Protein AF-A0A0U5IBE7-F1 (afdb_monomer)

Structure (mmCIF, N/CA/C/O backbone):
data_AF-A0A0U5IBE7-F1
#
_entry.id   AF-A0A0U5IBE7-F1
#
loop_
_atom_site.group_PDB
_atom_site.id
_atom_site.type_symbol
_atom_site.label_atom_id
_atom_site.label_alt_id
_atom_site.label_comp_id
_atom_site.label_asym_id
_atom_site.label_entity_id
_atom_site.label_seq_id
_atom_site.pdbx_PDB_ins_code
_atom_site.Cartn_x
_atom_site.Cartn_y
_atom_site.Cartn_z
_atom_site.occupancy
_atom_site.B_iso_or_equiv
_atom_site.auth_seq_id
_atom_site.auth_comp_id
_atom_site.auth_asym_id
_atom_site.auth_atom_id
_atom_site.pdbx_PDB_model_num
ATOM 1 N N . MET A 1 1 ? 14.774 -11.895 12.619 1.00 39.81 1 MET A N 1
ATOM 2 C CA . MET A 1 1 ? 13.983 -12.632 11.610 1.00 39.81 1 MET A CA 1
ATOM 3 C C . MET A 1 1 ? 12.995 -11.658 10.997 1.00 39.81 1 MET A C 1
ATOM 5 O O . MET A 1 1 ? 12.031 -11.297 11.656 1.00 39.81 1 MET A O 1
ATOM 9 N N . THR A 1 2 ? 13.267 -11.154 9.797 1.00 47.16 2 THR A N 1
ATOM 10 C CA . THR A 1 2 ? 12.379 -10.197 9.125 1.00 47.16 2 THR A CA 1
ATOM 11 C C . THR A 1 2 ? 11.221 -10.983 8.519 1.00 47.16 2 THR A C 1
ATOM 13 O O . THR A 1 2 ? 11.410 -11.716 7.550 1.00 47.16 2 THR A O 1
ATOM 16 N N . ARG A 1 3 ? 10.041 -10.924 9.143 1.00 58.97 3 ARG A N 1
ATOM 17 C CA . ARG A 1 3 ? 8.824 -11.550 8.608 1.00 58.97 3 ARG A CA 1
ATOM 18 C C . ARG A 1 3 ? 8.490 -10.832 7.294 1.00 58.97 3 ARG A C 1
ATOM 20 O O . ARG A 1 3 ? 8.341 -9.617 7.311 1.00 58.97 3 ARG A O 1
ATOM 27 N N . GLY A 1 4 ? 8.480 -11.551 6.172 1.00 70.94 4 GLY A N 1
ATOM 28 C CA . GLY A 1 4 ? 8.107 -10.993 4.866 1.00 70.94 4 GLY A CA 1
ATOM 29 C C . GLY A 1 4 ? 6.595 -10.786 4.747 1.00 70.94 4 GLY A C 1
ATOM 30 O O . GLY A 1 4 ? 5.835 -11.338 5.542 1.00 70.94 4 GLY A O 1
ATOM 31 N N . ILE A 1 5 ? 6.166 -10.011 3.749 1.00 82.31 5 ILE A N 1
ATOM 32 C CA . ILE A 1 5 ? 4.749 -9.666 3.542 1.00 82.31 5 ILE A C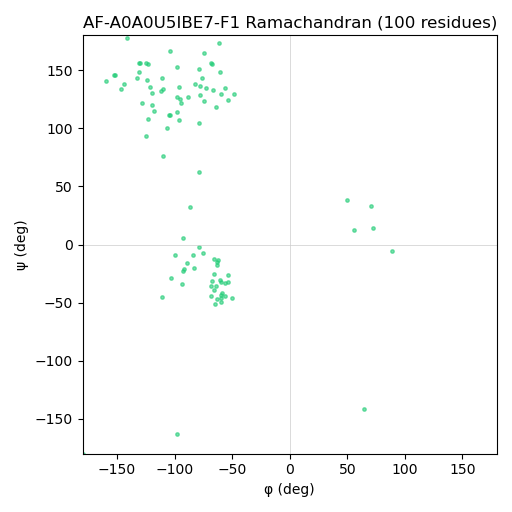A 1
ATOM 33 C C . ILE A 1 5 ? 3.944 -10.732 2.787 1.00 82.31 5 ILE A C 1
ATOM 35 O O . ILE A 1 5 ? 2.730 -10.763 2.929 1.00 82.31 5 ILE A O 1
ATOM 39 N N . ASP A 1 6 ? 4.585 -11.635 2.034 1.00 81.81 6 ASP A N 1
ATOM 40 C CA . ASP A 1 6 ? 3.892 -12.668 1.240 1.00 81.81 6 ASP A CA 1
ATOM 41 C C . ASP A 1 6 ? 2.835 -13.480 2.018 1.00 81.81 6 ASP A C 1
ATOM 43 O O . ASP A 1 6 ? 1.722 -13.618 1.514 1.00 81.81 6 ASP A O 1
ATOM 47 N N . PRO A 1 7 ? 3.093 -13.981 3.249 1.00 82.88 7 PRO A N 1
ATOM 48 C CA . PRO A 1 7 ? 2.079 -14.730 3.995 1.00 82.88 7 PRO A CA 1
ATOM 49 C C . PRO A 1 7 ? 0.857 -13.889 4.403 1.00 82.88 7 PRO A C 1
ATOM 51 O O . PRO A 1 7 ? -0.137 -14.459 4.844 1.00 82.88 7 PRO A O 1
ATOM 54 N N . LEU A 1 8 ? 0.922 -12.558 4.286 1.00 88.38 8 LEU A N 1
ATOM 55 C CA . LEU A 1 8 ? -0.159 -11.634 4.645 1.00 88.38 8 LEU A CA 1
ATOM 56 C C . LEU A 1 8 ? -1.077 -11.305 3.460 1.00 88.38 8 LEU A C 1
ATOM 58 O O . LEU A 1 8 ? -2.224 -10.928 3.675 1.00 88.38 8 LEU A O 1
ATOM 62 N N . LEU A 1 9 ? -0.594 -11.453 2.222 1.00 84.88 9 LEU A N 1
ATOM 63 C CA . LEU A 1 9 ? -1.293 -11.016 1.004 1.00 84.88 9 LEU A CA 1
ATOM 64 C C . LEU A 1 9 ? -2.404 -11.975 0.544 1.00 84.88 9 LEU A C 1
ATOM 66 O O . LEU A 1 9 ? -3.107 -11.697 -0.425 1.00 84.88 9 LEU A O 1
ATOM 70 N N . GLY A 1 10 ? -2.597 -13.097 1.239 1.00 84.31 10 GLY A N 1
ATOM 71 C CA . GLY A 1 10 ? -3.629 -14.072 0.901 1.00 84.31 10 GLY A CA 1
ATOM 72 C C . GLY A 1 10 ? -3.392 -14.728 -0.471 1.00 84.31 10 GLY A C 1
ATOM 73 O O . GLY A 1 10 ? -2.251 -15.062 -0.800 1.00 84.31 10 GLY A O 1
ATOM 74 N N . PRO A 1 11 ? -4.449 -14.991 -1.264 1.00 85.94 11 PRO A N 1
ATOM 75 C CA . PRO A 1 11 ? -4.315 -15.699 -2.533 1.00 85.94 11 PRO A CA 1
ATOM 76 C C . PRO A 1 11 ? -3.556 -14.872 -3.594 1.00 85.94 11 PRO A C 1
ATOM 78 O O . PRO A 1 11 ? -3.600 -13.642 -3.573 1.00 85.94 11 PRO A O 1
ATOM 81 N N . PRO A 1 12 ? -2.940 -15.520 -4.602 1.00 83.62 12 PRO A N 1
ATOM 82 C CA . PRO A 1 12 ? -2.274 -14.849 -5.728 1.00 83.62 12 PRO A CA 1
ATOM 83 C C . PRO A 1 12 ? -3.138 -13.824 -6.486 1.00 83.62 12 PRO A C 1
ATOM 85 O O . PRO A 1 12 ? -2.631 -12.878 -7.071 1.00 83.62 12 PRO A O 1
ATOM 88 N N . SER A 1 13 ? -4.465 -13.962 -6.472 1.00 85.75 13 SER A N 1
ATOM 89 C CA . SER A 1 13 ? -5.368 -13.007 -7.126 1.00 85.75 13 SER A CA 1
ATOM 90 C C . SER A 1 13 ? -5.532 -11.680 -6.374 1.00 85.75 13 SER A C 1
ATOM 92 O O . SER A 1 13 ? -6.193 -10.777 -6.890 1.00 85.75 13 SER A O 1
ATOM 94 N N . ALA A 1 14 ? -4.995 -11.560 -5.156 1.00 90.50 14 ALA A N 1
ATOM 95 C CA . ALA A 1 14 ? -5.093 -10.347 -4.3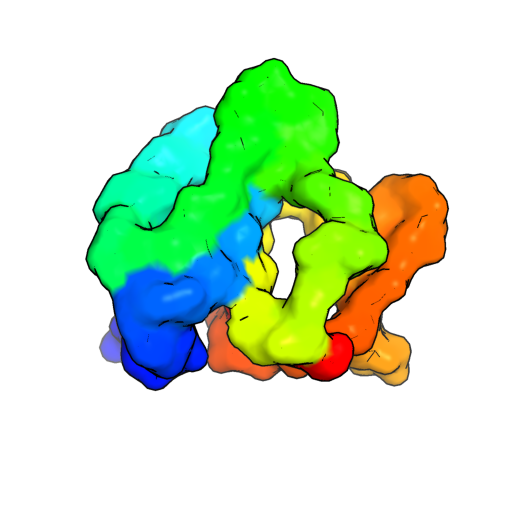58 1.00 90.50 14 ALA A CA 1
ATOM 96 C C . ALA A 1 14 ? -4.461 -9.154 -5.086 1.00 90.50 14 ALA A C 1
ATOM 98 O O . ALA A 1 14 ? -3.322 -9.221 -5.562 1.00 90.50 14 ALA A O 1
ATOM 99 N N . ARG A 1 15 ? -5.216 -8.053 -5.168 1.00 94.94 15 ARG A N 1
ATOM 100 C CA . ARG A 1 15 ? -4.733 -6.794 -5.738 1.00 94.94 15 ARG A CA 1
ATOM 101 C C . ARG A 1 15 ? -3.865 -6.092 -4.709 1.00 94.94 15 ARG A C 1
ATOM 103 O O . ARG A 1 15 ? -4.300 -5.893 -3.576 1.00 94.94 15 ARG A O 1
ATOM 110 N N . VAL A 1 16 ? -2.662 -5.704 -5.112 1.00 95.88 16 VAL A N 1
ATOM 111 C CA . VAL A 1 16 ? -1.725 -4.988 -4.243 1.00 95.88 16 VAL A CA 1
ATOM 112 C C . VAL A 1 16 ? -1.351 -3.672 -4.901 1.00 95.88 16 VAL A C 1
ATOM 114 O O . VAL A 1 16 ? -0.630 -3.652 -5.892 1.00 95.88 16 VAL A O 1
ATOM 117 N N . PHE A 1 17 ? -1.839 -2.563 -4.367 1.00 95.69 17 PHE A N 1
ATOM 118 C CA . PHE A 1 17 ? -1.525 -1.234 -4.868 1.00 95.69 17 PHE A CA 1
ATOM 119 C C . PHE A 1 17 ? -0.267 -0.699 -4.189 1.00 95.69 17 PHE A C 1
ATOM 121 O O . PHE A 1 17 ? -0.176 -0.683 -2.965 1.00 95.69 17 PHE A O 1
ATOM 128 N N . ILE A 1 18 ? 0.713 -0.269 -4.977 1.00 95.38 18 ILE A N 1
ATOM 129 C CA . ILE A 1 18 ? 2.021 0.169 -4.491 1.00 95.38 18 ILE A CA 1
ATOM 130 C C . ILE A 1 18 ? 2.085 1.695 -4.564 1.00 95.38 18 ILE A C 1
ATOM 132 O O . ILE A 1 18 ? 2.149 2.256 -5.657 1.00 95.38 18 ILE A O 1
ATOM 136 N N . ALA A 1 19 ? 2.113 2.345 -3.401 1.00 94.38 19 ALA A N 1
ATOM 137 C CA . ALA A 1 19 ? 2.280 3.786 -3.264 1.00 94.38 19 ALA A CA 1
ATOM 138 C C . ALA A 1 19 ? 3.751 4.129 -2.994 1.00 94.38 19 ALA A C 1
ATOM 140 O O . ALA A 1 19 ? 4.284 3.835 -1.916 1.00 94.38 19 ALA A O 1
ATOM 141 N N . THR A 1 20 ? 4.429 4.696 -3.991 1.00 92.62 20 THR A N 1
ATOM 142 C CA . THR A 1 20 ? 5.791 5.211 -3.835 1.00 92.62 20 THR A CA 1
ATOM 143 C C . THR A 1 20 ? 6.149 6.224 -4.913 1.00 92.62 20 THR A C 1
ATOM 145 O O . THR A 1 20 ? 5.858 6.016 -6.093 1.00 92.62 20 THR A O 1
ATOM 148 N N . SER A 1 21 ? 6.865 7.272 -4.513 1.00 88.50 21 SER A N 1
ATOM 149 C CA . SER A 1 21 ? 7.493 8.248 -5.409 1.00 88.50 21 SER A CA 1
ATOM 150 C C . SER A 1 21 ? 8.858 7.785 -5.932 1.00 88.50 21 SER A C 1
ATOM 152 O O . SER A 1 21 ? 9.423 8.409 -6.828 1.00 88.50 21 SER A O 1
ATOM 154 N N . GLN A 1 22 ? 9.414 6.689 -5.402 1.00 90.44 22 GLN A N 1
ATOM 155 C CA . GLN A 1 22 ? 10.750 6.217 -5.766 1.00 90.44 22 GLN A CA 1
ATOM 156 C C . GLN A 1 22 ? 10.690 5.100 -6.804 1.00 90.44 22 GLN A C 1
ATOM 158 O O . GLN A 1 22 ? 10.280 3.976 -6.508 1.00 90.44 22 GLN A O 1
ATOM 163 N N . GLU A 1 23 ? 11.198 5.377 -8.006 1.00 91.00 23 GLU A N 1
ATOM 164 C CA . GLU A 1 23 ? 11.177 4.426 -9.123 1.00 91.00 23 GLU A CA 1
ATOM 165 C C . GLU A 1 23 ? 11.842 3.085 -8.778 1.00 91.00 23 GLU A C 1
ATOM 167 O O . GLU A 1 23 ? 11.287 2.021 -9.053 1.00 91.00 23 GLU A O 1
ATOM 172 N N . TYR A 1 24 ? 13.001 3.126 -8.115 1.00 92.00 24 TYR A N 1
ATOM 173 C CA . TYR A 1 24 ? 13.718 1.921 -7.702 1.00 92.00 24 TYR A CA 1
ATOM 174 C C . TYR A 1 24 ? 12.888 1.036 -6.755 1.00 92.00 24 TYR A C 1
ATOM 176 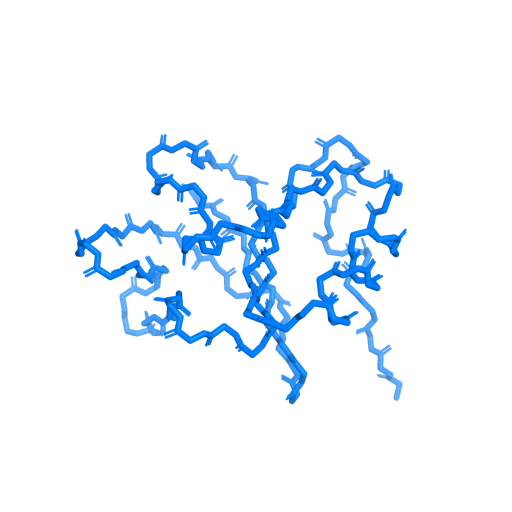O O . TYR A 1 24 ? 12.841 -0.184 -6.931 1.00 92.00 24 TYR A O 1
ATOM 184 N N . LEU A 1 25 ? 12.209 1.636 -5.771 1.00 92.56 25 LEU A N 1
ATOM 185 C CA . LEU A 1 25 ? 11.373 0.897 -4.820 1.00 92.56 25 LEU A CA 1
ATOM 186 C C . LEU A 1 25 ? 10.142 0.310 -5.510 1.00 92.56 25 LEU A C 1
ATOM 188 O O . LEU A 1 25 ? 9.852 -0.871 -5.319 1.00 92.56 25 LEU A O 1
ATOM 192 N N . GLY A 1 26 ? 9.475 1.099 -6.355 1.00 93.19 26 GLY A N 1
ATOM 193 C CA . GLY A 1 26 ? 8.313 0.656 -7.121 1.00 93.19 26 GLY A CA 1
ATOM 194 C C . GLY A 1 26 ? 8.632 -0.520 -8.042 1.00 93.19 26 GLY A C 1
ATOM 195 O O . GLY A 1 26 ? 7.933 -1.532 -8.004 1.00 93.19 26 GLY A O 1
ATOM 196 N N . LEU A 1 27 ? 9.745 -0.451 -8.786 1.00 93.62 27 LEU A N 1
ATOM 197 C CA . LEU A 1 27 ? 10.206 -1.544 -9.650 1.00 93.62 27 LEU A CA 1
ATOM 198 C C . LEU A 1 27 ? 10.473 -2.828 -8.861 1.00 93.62 27 LEU A C 1
ATOM 200 O O . LEU A 1 27 ? 9.992 -3.897 -9.241 1.00 93.62 27 LEU A O 1
ATOM 204 N N . ARG A 1 28 ? 11.230 -2.748 -7.758 1.00 94.06 28 ARG A N 1
ATOM 205 C CA . ARG A 1 28 ? 11.551 -3.942 -6.960 1.00 94.06 28 ARG A CA 1
ATOM 206 C C . ARG A 1 28 ? 10.318 -4.541 -6.299 1.00 94.06 28 ARG A C 1
ATOM 208 O O . ARG A 1 28 ? 10.204 -5.765 -6.261 1.00 94.06 28 ARG A O 1
ATOM 215 N N . ALA A 1 29 ? 9.411 -3.704 -5.802 1.00 93.44 29 ALA A N 1
ATOM 216 C CA . ALA A 1 29 ? 8.163 -4.151 -5.201 1.00 93.44 29 ALA A CA 1
ATOM 217 C C . ALA A 1 29 ? 7.269 -4.842 -6.233 1.00 93.44 29 ALA A C 1
ATOM 219 O O . ALA A 1 29 ? 6.880 -5.986 -6.017 1.00 93.44 29 ALA A O 1
ATOM 220 N N . ALA A 1 30 ? 7.023 -4.207 -7.383 1.00 93.44 30 ALA A N 1
ATOM 221 C CA . ALA A 1 30 ? 6.214 -4.781 -8.455 1.00 93.44 30 ALA A CA 1
ATOM 222 C C . ALA A 1 30 ? 6.795 -6.110 -8.961 1.00 93.44 30 ALA A C 1
ATOM 224 O O . ALA A 1 30 ? 6.059 -7.078 -9.127 1.00 93.44 30 ALA A O 1
ATOM 225 N N . TYR A 1 31 ? 8.121 -6.195 -9.127 1.00 92.62 31 TYR A N 1
ATOM 226 C CA . TYR A 1 31 ? 8.791 -7.441 -9.501 1.00 92.62 31 TYR A CA 1
ATOM 227 C C . TYR A 1 31 ? 8.618 -8.535 -8.438 1.00 92.62 31 TYR A C 1
ATOM 229 O O . TYR A 1 31 ? 8.273 -9.671 -8.753 1.00 92.62 31 TYR A O 1
ATOM 237 N N . ARG A 1 32 ? 8.838 -8.206 -7.160 1.00 90.31 32 ARG A N 1
ATOM 238 C CA . ARG A 1 32 ? 8.748 -9.176 -6.060 1.00 90.31 32 ARG A CA 1
ATOM 239 C C . ARG A 1 32 ? 7.323 -9.677 -5.831 1.00 90.31 32 ARG A C 1
ATOM 241 O O . ARG A 1 32 ? 7.152 -10.818 -5.401 1.00 90.31 32 ARG A O 1
ATOM 248 N N . LEU A 1 33 ? 6.345 -8.820 -6.106 1.00 91.38 33 LEU A N 1
ATOM 249 C CA . LEU A 1 33 ? 4.916 -9.073 -5.969 1.00 91.38 33 LEU A CA 1
ATOM 250 C C . LEU A 1 33 ? 4.273 -9.584 -7.257 1.00 91.38 33 LEU A C 1
ATOM 252 O O . LEU A 1 33 ? 3.066 -9.768 -7.274 1.00 91.38 33 LEU A O 1
ATOM 256 N N . TYR A 1 34 ? 5.047 -9.856 -8.310 1.00 88.00 34 TYR A N 1
ATOM 257 C CA . TYR A 1 34 ? 4.538 -10.415 -9.564 1.00 88.00 34 TYR A CA 1
ATOM 258 C C . TYR A 1 34 ? 3.715 -11.711 -9.410 1.00 88.00 34 TYR A C 1
ATOM 260 O O . TYR A 1 34 ? 2.790 -11.901 -10.193 1.00 88.00 34 TYR A O 1
ATOM 268 N N . PRO A 1 35 ? 3.980 -12.603 -8.428 1.00 88.44 35 PRO A N 1
ATOM 269 C CA . PRO A 1 35 ? 3.083 -13.731 -8.167 1.00 88.44 35 PRO A CA 1
ATOM 270 C C . PRO A 1 35 ? 1.676 -13.320 -7.707 1.00 88.44 35 PRO A C 1
ATOM 272 O O . PRO A 1 35 ? 0.769 -14.145 -7.749 1.00 88.44 35 PRO A O 1
ATOM 275 N N . HIS A 1 36 ? 1.507 -12.080 -7.246 1.00 88.88 36 HIS A N 1
ATOM 276 C CA . HIS A 1 36 ? 0.223 -11.468 -6.921 1.00 88.88 36 HIS A CA 1
ATOM 277 C C . HIS A 1 36 ? -0.269 -10.585 -8.084 1.00 88.88 36 HIS A C 1
ATOM 279 O O . HIS A 1 36 ? 0.230 -10.679 -9.203 1.00 88.88 36 HIS A O 1
ATOM 285 N N . ASN A 1 37 ? -1.229 -9.689 -7.841 1.00 92.31 37 ASN A N 1
ATOM 286 C CA . ASN A 1 37 ? -1.695 -8.723 -8.835 1.00 92.31 37 ASN A CA 1
ATOM 287 C C . ASN A 1 37 ? -1.268 -7.287 -8.452 1.00 92.31 37 ASN A C 1
ATOM 289 O O . ASN A 1 37 ? -2.081 -6.533 -7.901 1.00 92.31 37 ASN A O 1
ATOM 293 N N . PRO A 1 38 ? 0.018 -6.916 -8.646 1.00 94.50 38 PRO A N 1
ATOM 294 C CA . PRO A 1 38 ? 0.531 -5.622 -8.227 1.00 94.50 38 PRO A CA 1
ATOM 295 C C . PRO A 1 38 ? 0.128 -4.505 -9.196 1.00 94.50 38 PRO A C 1
ATOM 297 O O . PRO A 1 38 ? 0.272 -4.623 -10.412 1.00 94.50 38 PRO A O 1
ATOM 300 N N . TYR A 1 39 ? -0.287 -3.370 -8.642 1.00 93.88 39 TYR A N 1
ATOM 301 C CA . TYR A 1 39 ? -0.586 -2.143 -9.369 1.00 93.88 39 TYR A CA 1
ATOM 302 C C . TYR A 1 39 ? 0.352 -1.042 -8.899 1.00 93.88 39 TYR A C 1
ATOM 304 O O . TYR A 1 39 ? 0.287 -0.603 -7.754 1.00 93.88 39 TYR A O 1
ATOM 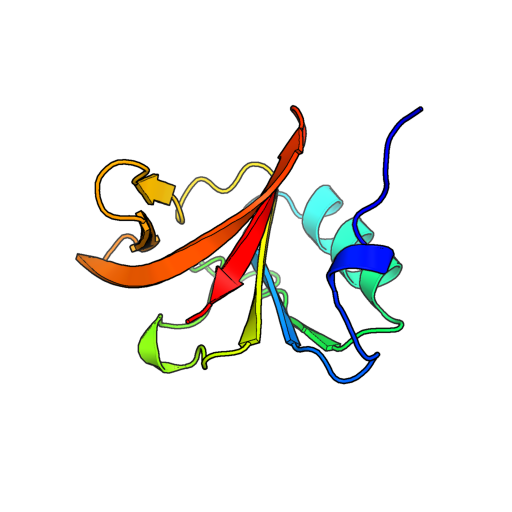312 N N . TRP A 1 40 ? 1.206 -0.571 -9.799 1.00 92.62 40 TRP A N 1
ATOM 313 C CA . TRP A 1 40 ? 2.082 0.565 -9.547 1.00 92.62 40 TRP A CA 1
ATOM 314 C C . TRP A 1 40 ? 1.936 1.582 -10.676 1.00 92.62 40 TRP A C 1
ATOM 316 O O . TRP A 1 40 ? 2.151 1.266 -11.848 1.00 92.62 40 TRP A O 1
ATOM 326 N N . ALA A 1 41 ? 1.552 2.808 -10.322 1.00 85.38 41 ALA A N 1
ATOM 327 C CA . ALA A 1 41 ? 1.317 3.902 -11.257 1.00 85.38 41 ALA A CA 1
ATOM 328 C C . ALA A 1 41 ? 2.639 4.550 -11.715 1.00 85.38 41 ALA A C 1
ATOM 330 O O . ALA A 1 41 ? 2.905 5.723 -11.461 1.00 85.38 41 ALA A O 1
ATOM 331 N N . ARG A 1 42 ? 3.492 3.772 -12.395 1.00 83.00 42 ARG A N 1
ATOM 332 C CA . ARG A 1 42 ? 4.805 4.229 -12.874 1.00 83.00 42 ARG A CA 1
ATOM 333 C C . ARG A 1 42 ? 4.672 5.502 -13.720 1.00 83.00 42 ARG A C 1
ATOM 335 O O . ARG A 1 42 ? 3.962 5.508 -14.723 1.00 83.00 42 ARG A O 1
ATOM 342 N N . GLY A 1 43 ? 5.394 6.554 -13.331 1.00 70.50 43 GLY A N 1
ATOM 343 C CA . GLY A 1 43 ? 5.461 7.816 -14.076 1.00 70.50 43 GLY A CA 1
ATOM 344 C C . GLY A 1 43 ? 4.190 8.670 -14.020 1.00 70.50 43 GLY A C 1
ATOM 345 O O . GLY A 1 43 ? 4.052 9.575 -14.837 1.00 70.50 43 GLY A O 1
ATOM 346 N N . ARG A 1 44 ? 3.257 8.387 -13.100 1.00 73.56 44 ARG A N 1
ATOM 347 C CA . ARG A 1 44 ? 2.097 9.252 -12.840 1.00 73.56 44 ARG A CA 1
ATOM 348 C C . ARG A 1 44 ? 2.349 10.148 -11.632 1.00 73.56 44 ARG A C 1
ATOM 350 O O . ARG A 1 44 ? 3.092 9.775 -10.732 1.00 73.56 44 ARG A O 1
ATOM 357 N N . GLU A 1 45 ? 1.685 11.301 -11.617 1.00 69.56 45 GLU A N 1
ATOM 358 C CA . GLU A 1 45 ? 1.722 12.246 -10.491 1.00 69.56 45 GLU A CA 1
ATOM 359 C C . GLU A 1 45 ? 1.109 11.639 -9.220 1.00 69.56 45 GLU A C 1
ATOM 361 O O . GLU A 1 45 ? 1.623 11.840 -8.123 1.00 69.56 45 GLU A O 1
ATOM 366 N N . ASN A 1 46 ? 0.059 10.826 -9.378 1.00 76.69 46 ASN A N 1
ATOM 367 C CA . ASN A 1 46 ? -0.593 10.132 -8.273 1.00 76.69 46 ASN A CA 1
ATOM 368 C C . ASN A 1 46 ? -0.021 8.721 -8.102 1.00 76.69 46 ASN A C 1
ATOM 370 O O . ASN A 1 46 ? -0.101 7.894 -9.014 1.00 76.69 46 ASN A O 1
ATOM 374 N N . GLU A 1 47 ? 0.504 8.438 -6.907 1.00 82.31 47 GLU A N 1
ATOM 375 C CA . GLU A 1 47 ? 1.075 7.131 -6.553 1.00 82.31 47 GLU A CA 1
ATOM 376 C C . GLU A 1 47 ? 0.017 6.009 -6.523 1.00 82.31 47 GLU A C 1
ATOM 378 O O . GLU A 1 47 ? 0.347 4.846 -6.751 1.00 82.31 47 GLU A O 1
ATOM 383 N N . LEU A 1 48 ? -1.255 6.355 -6.283 1.00 86.75 48 LEU A N 1
ATOM 384 C CA . LEU A 1 48 ? -2.394 5.438 -6.220 1.00 86.75 48 LEU A CA 1
ATOM 385 C C . LEU A 1 48 ? -3.567 5.911 -7.098 1.00 86.75 48 LEU A C 1
ATOM 387 O O . LEU A 1 48 ? -3.697 7.110 -7.361 1.00 86.75 48 LEU A O 1
ATOM 391 N N . PRO A 1 49 ? -4.457 4.992 -7.527 1.00 88.62 49 PRO A N 1
ATOM 392 C CA . PRO A 1 49 ? -5.777 5.362 -8.040 1.00 88.62 49 PRO A CA 1
ATOM 393 C C . PRO A 1 49 ? -6.622 6.079 -6.971 1.00 88.62 49 PRO A C 1
ATOM 395 O O . PRO A 1 49 ? -6.229 6.148 -5.803 1.00 88.62 49 PRO A O 1
ATOM 398 N N . SER A 1 50 ? -7.796 6.590 -7.359 1.00 90.12 50 SER A N 1
ATOM 399 C CA . SER A 1 50 ? -8.734 7.169 -6.390 1.00 90.12 50 SER A CA 1
ATOM 400 C C . SER A 1 50 ? -9.165 6.114 -5.368 1.00 90.12 50 SER A C 1
ATOM 402 O O . SER A 1 50 ? -9.284 4.931 -5.702 1.00 90.12 50 SER A O 1
ATOM 404 N N . ALA A 1 51 ? -9.447 6.536 -4.133 1.00 91.19 51 ALA A N 1
ATOM 405 C CA . ALA A 1 51 ? -9.850 5.629 -3.058 1.00 91.19 51 ALA A CA 1
ATOM 406 C C . ALA A 1 51 ? -11.088 4.799 -3.451 1.00 91.19 51 ALA A C 1
ATOM 408 O O . ALA A 1 51 ? -11.175 3.616 -3.144 1.00 91.19 51 ALA A O 1
ATOM 409 N N . SER A 1 52 ? -11.995 5.380 -4.243 1.00 91.12 52 SER A N 1
ATOM 410 C CA . SER A 1 52 ? -13.195 4.719 -4.779 1.00 91.12 52 SER A CA 1
ATOM 411 C C . SER A 1 52 ? -12.939 3.532 -5.721 1.00 91.12 52 SER A C 1
ATOM 413 O O . SER A 1 52 ? -13.866 2.776 -6.014 1.00 91.12 52 SER A O 1
ATOM 415 N N . GLN A 1 53 ? -11.717 3.355 -6.233 1.00 92.88 53 GLN A N 1
ATOM 416 C CA . GLN A 1 53 ? -11.351 2.209 -7.078 1.00 92.88 53 GLN A CA 1
ATOM 417 C C . GLN A 1 53 ? -10.839 1.009 -6.265 1.00 92.88 53 GLN A C 1
ATOM 419 O O . GLN A 1 53 ? -10.768 -0.115 -6.793 1.00 92.88 53 GLN A O 1
ATOM 424 N N . LEU A 1 54 ? -10.484 1.242 -4.999 1.00 94.44 54 LEU A N 1
ATOM 425 C CA . LEU A 1 54 ? -10.128 0.198 -4.051 1.00 94.44 54 LEU A CA 1
ATOM 426 C C . LEU A 1 54 ? -11.413 -0.446 -3.520 1.00 94.44 54 LEU A C 1
ATOM 428 O O . LEU A 1 54 ? -12.486 0.157 -3.496 1.00 94.44 54 LEU A O 1
ATOM 432 N N . LYS A 1 55 ? -11.311 -1.718 -3.161 1.00 94.94 55 LYS A N 1
ATOM 433 C CA . LYS A 1 55 ? -12.409 -2.547 -2.670 1.00 94.94 55 LYS A CA 1
ATOM 434 C C . LYS A 1 55 ? -11.980 -3.273 -1.396 1.00 94.94 55 LYS A C 1
ATOM 436 O O . LYS A 1 55 ? -10.785 -3.534 -1.234 1.00 94.94 55 LYS A O 1
ATOM 441 N N . PRO A 1 56 ? -12.944 -3.679 -0.553 1.00 95.06 56 PRO A N 1
ATOM 442 C CA . PRO A 1 56 ? -12.673 -4.531 0.596 1.00 95.06 56 PRO A CA 1
ATOM 443 C C . PRO A 1 56 ? -11.819 -5.745 0.210 1.00 95.06 56 PRO A C 1
ATOM 445 O O . PRO A 1 56 ? -12.127 -6.461 -0.747 1.00 95.06 56 PRO A O 1
ATOM 448 N N . GLY A 1 57 ? -10.741 -5.975 0.955 1.00 94.25 57 GLY A N 1
ATOM 449 C CA . GLY A 1 57 ? -9.782 -7.053 0.721 1.00 94.25 57 GLY A CA 1
ATOM 450 C C . GLY A 1 57 ? -8.621 -6.719 -0.218 1.00 94.25 57 GLY A C 1
ATOM 451 O O . GLY A 1 57 ? -7.718 -7.547 -0.334 1.00 94.25 57 GLY A O 1
ATOM 452 N N . ASP A 1 58 ? -8.601 -5.542 -0.846 1.00 95.81 58 ASP A N 1
ATOM 453 C CA . ASP A 1 58 ? -7.400 -5.049 -1.521 1.00 95.81 58 ASP A CA 1
ATOM 454 C C . ASP A 1 58 ? -6.296 -4.719 -0.517 1.00 95.81 58 ASP A C 1
ATOM 456 O O . ASP A 1 58 ? -6.554 -4.382 0.640 1.00 95.81 58 ASP A O 1
ATOM 460 N N . PHE A 1 59 ? -5.055 -4.753 -0.991 1.00 96.81 59 PHE A N 1
ATOM 461 C CA . PHE A 1 59 ? -3.892 -4.378 -0.203 1.00 96.81 59 PHE A CA 1
ATOM 462 C C . PHE A 1 59 ? -3.273 -3.086 -0.718 1.00 96.81 59 PHE A C 1
ATOM 464 O O . PHE A 1 59 ? -3.184 -2.867 -1.927 1.00 96.81 59 PHE A O 1
ATOM 471 N N . VAL A 1 60 ? -2.782 -2.257 0.201 1.00 96.19 60 VAL A N 1
ATOM 472 C CA . VAL A 1 60 ? -1.995 -1.061 -0.110 1.00 96.19 60 VAL A CA 1
ATOM 473 C C . VAL A 1 60 ? -0.625 -1.207 0.535 1.00 96.19 60 VAL A C 1
ATOM 475 O O . VAL A 1 60 ? -0.517 -1.343 1.750 1.00 96.19 60 VAL A O 1
ATOM 478 N N . LEU A 1 61 ? 0.424 -1.185 -0.280 1.00 96.00 61 LEU A N 1
ATOM 479 C CA . LEU A 1 61 ? 1.814 -1.177 0.155 1.00 96.00 61 LEU A CA 1
ATOM 480 C C . LEU A 1 61 ? 2.374 0.234 -0.022 1.00 96.00 61 LEU A C 1
ATOM 482 O O . LEU A 1 61 ? 2.573 0.684 -1.150 1.00 96.00 61 LEU A O 1
ATOM 486 N N . THR A 1 62 ? 2.662 0.922 1.077 1.00 94.94 62 THR A N 1
ATOM 487 C CA . THR A 1 62 ? 3.322 2.230 1.045 1.00 94.94 62 THR A CA 1
ATOM 488 C C . THR A 1 62 ? 4.826 2.050 1.233 1.00 94.94 62 THR A C 1
ATOM 490 O O . THR A 1 62 ? 5.284 1.440 2.198 1.00 94.94 62 THR A O 1
ATOM 493 N N . LEU A 1 63 ? 5.625 2.577 0.305 1.00 93.81 63 LEU A N 1
ATOM 494 C CA . LEU A 1 63 ? 7.089 2.536 0.357 1.00 93.81 63 LEU A CA 1
ATOM 495 C C . LEU A 1 63 ? 7.613 3.960 0.256 1.00 93.81 63 LEU A C 1
ATOM 497 O O . LEU A 1 63 ? 7.774 4.493 -0.841 1.00 93.81 63 LEU A O 1
ATOM 501 N N . ARG A 1 64 ? 7.853 4.594 1.409 1.00 88.31 64 ARG A N 1
ATOM 502 C CA . ARG A 1 64 ? 8.223 6.020 1.478 1.00 88.31 64 ARG A CA 1
ATOM 503 C C . ARG A 1 64 ? 7.280 6.915 0.652 1.00 88.31 64 ARG A C 1
ATOM 505 O O . ARG A 1 64 ? 7.732 7.853 0.001 1.00 88.31 64 ARG A O 1
ATOM 512 N N . SER A 1 65 ? 5.987 6.587 0.670 1.00 86.38 65 SER A N 1
ATOM 513 C CA . SER A 1 65 ? 4.930 7.397 0.059 1.00 86.38 65 SER A CA 1
ATOM 514 C C . SER A 1 65 ? 4.964 8.810 0.637 1.00 86.38 65 SER A C 1
ATOM 516 O O . SER A 1 65 ? 5.065 8.981 1.855 1.00 86.38 65 SER A O 1
ATOM 518 N N . THR A 1 66 ? 4.870 9.820 -0.226 1.00 81.75 66 THR A N 1
ATOM 519 C CA . THR A 1 66 ? 4.717 11.225 0.199 1.00 81.75 66 THR A CA 1
ATOM 520 C C . THR A 1 66 ? 3.270 11.703 0.123 1.00 81.75 66 THR A C 1
ATOM 522 O O . THR A 1 66 ? 2.954 12.793 0.595 1.00 81.75 66 THR A O 1
ATOM 525 N N . VAL A 1 67 ? 2.401 10.891 -0.476 1.00 84.44 67 VAL A N 1
ATOM 526 C CA . VAL A 1 67 ? 1.064 11.277 -0.935 1.00 84.44 67 VAL A CA 1
ATOM 527 C C . VAL A 1 67 ? -0.013 10.609 -0.083 1.00 84.44 67 VAL A C 1
ATOM 529 O O . VAL A 1 67 ? -0.949 11.259 0.372 1.00 84.44 67 VAL A O 1
ATOM 532 N N . VAL A 1 68 ? 0.159 9.316 0.174 1.00 89.81 68 VAL A N 1
ATOM 533 C CA . VAL A 1 68 ? -0.767 8.486 0.944 1.00 89.81 68 VAL A CA 1
ATOM 534 C C . VAL A 1 68 ? -0.271 8.379 2.377 1.00 89.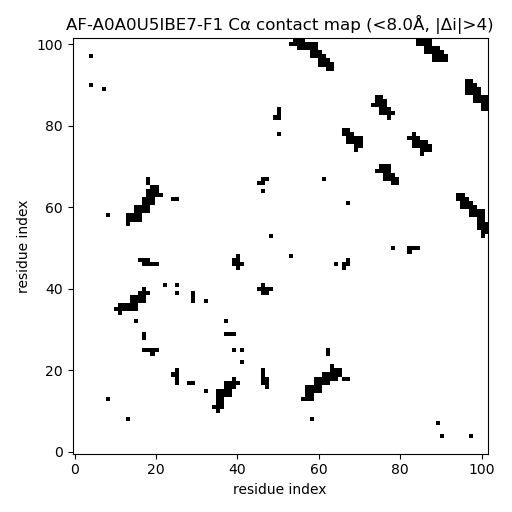81 68 VAL A C 1
ATOM 536 O O . VAL A 1 68 ? 0.884 7.999 2.604 1.00 89.81 68 VAL A O 1
ATOM 539 N N . LYS A 1 69 ? -1.144 8.696 3.331 1.00 91.88 69 LYS A N 1
ATOM 540 C CA . LYS A 1 69 ? -0.876 8.634 4.774 1.00 91.88 69 LYS A CA 1
ATOM 541 C C . LYS A 1 69 ? -1.889 7.725 5.451 1.00 91.88 69 LYS A C 1
ATOM 543 O O . LYS A 1 69 ? -2.986 7.546 4.944 1.00 91.88 69 LYS A O 1
ATOM 548 N N . TYR A 1 70 ? -1.524 7.163 6.592 1.00 94.44 70 TYR A N 1
ATOM 549 C CA . TYR A 1 70 ? -2.448 6.430 7.450 1.00 94.44 70 TYR A CA 1
ATOM 550 C C . TYR A 1 70 ? -2.693 7.248 8.715 1.00 94.44 70 TYR A C 1
ATOM 552 O O . TYR A 1 70 ? -1.728 7.748 9.294 1.00 94.44 70 TYR A O 1
ATOM 560 N N . GLU A 1 71 ? -3.954 7.382 9.118 1.00 94.75 71 GLU A N 1
ATOM 561 C CA . GLU A 1 71 ? -4.377 8.065 10.341 1.00 94.75 71 GLU A CA 1
ATOM 562 C C . GLU A 1 71 ? -4.834 7.027 11.380 1.00 94.75 71 GLU A C 1
ATOM 564 O O . GLU A 1 71 ? -5.961 6.520 11.282 1.00 94.75 71 GLU A O 1
ATOM 569 N N . PRO A 1 72 ? -3.979 6.682 12.365 1.00 91.75 72 PRO A N 1
ATOM 570 C CA . PRO A 1 72 ? -4.251 5.616 13.322 1.00 91.75 72 PRO A CA 1
ATOM 571 C C . PRO A 1 72 ? -5.495 5.829 14.180 1.00 91.75 72 PRO A C 1
ATOM 573 O O . PRO A 1 72 ? -6.112 4.838 14.559 1.00 91.75 72 PRO A O 1
ATOM 576 N N . GLU A 1 73 ? -5.867 7.076 14.489 1.00 92.81 73 GLU A N 1
ATOM 577 C CA . GLU A 1 73 ? -7.043 7.343 15.331 1.00 92.81 73 GLU A CA 1
ATOM 578 C C . GLU A 1 73 ? -8.349 6.969 14.623 1.00 92.81 73 GLU A C 1
ATOM 580 O O . GLU A 1 73 ? -9.282 6.464 15.245 1.00 92.81 73 GLU A O 1
ATOM 585 N N . SER A 1 74 ? -8.395 7.189 13.309 1.00 93.06 74 SER A N 1
ATOM 586 C CA . SER A 1 74 ? -9.559 6.884 12.470 1.00 93.06 74 SER A CA 1
ATOM 587 C C . SER A 1 74 ? -9.520 5.488 11.845 1.00 93.06 74 SER A C 1
ATOM 589 O O . SER A 1 74 ? -10.561 4.961 11.464 1.00 93.06 74 SER A O 1
ATOM 591 N N . GLY A 1 75 ? -8.338 4.873 11.740 1.00 95.69 75 GLY A N 1
ATOM 592 C CA . GLY A 1 75 ? -8.172 3.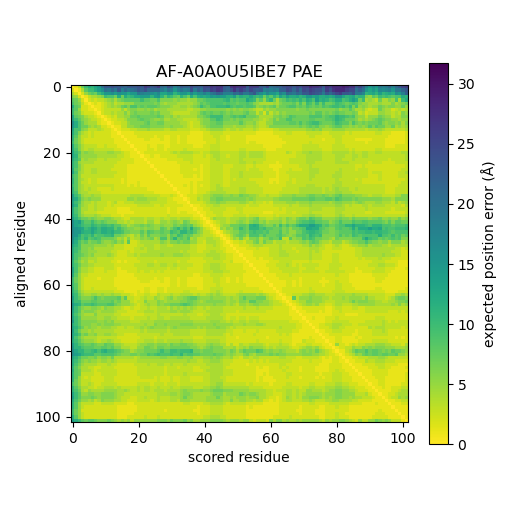610 11.019 1.00 95.69 75 GLY A CA 1
ATOM 593 C C . GLY A 1 75 ? -8.313 3.765 9.502 1.00 95.69 75 GLY A C 1
ATOM 594 O O . GLY A 1 75 ? -8.842 2.876 8.832 1.00 95.69 75 GLY A O 1
ATOM 595 N N . GLU A 1 76 ? -7.890 4.909 8.957 1.00 96.69 76 GLU A N 1
ATOM 596 C CA . GLU A 1 76 ? -8.099 5.263 7.552 1.00 96.69 76 GLU A CA 1
ATOM 597 C C . GLU A 1 76 ? -6.788 5.574 6.826 1.00 96.69 76 GLU A C 1
ATOM 599 O O . GLU A 1 76 ? -5.893 6.242 7.350 1.00 96.69 76 GLU A O 1
ATOM 604 N N . LEU A 1 77 ? -6.699 5.135 5.571 1.00 95.12 77 LEU A N 1
ATOM 605 C CA . LEU A 1 77 ? -5.749 5.673 4.604 1.00 95.12 77 LEU A CA 1
ATOM 606 C C . LEU A 1 77 ? -6.318 6.951 3.986 1.00 95.12 77 LEU A C 1
ATOM 608 O O . LEU A 1 77 ? -7.493 7.000 3.628 1.00 95.12 77 LEU A O 1
ATOM 612 N N . GLN A 1 78 ? -5.468 7.959 3.824 1.00 94.25 78 GLN A N 1
ATOM 613 C CA . GLN A 1 78 ? -5.795 9.290 3.326 1.00 94.25 78 GLN A CA 1
ATOM 614 C C . GLN A 1 78 ? -4.976 9.620 2.079 1.00 94.25 78 GLN A C 1
ATOM 616 O O . GLN A 1 78 ? -3.763 9.397 2.037 1.00 94.25 78 GLN A O 1
ATOM 621 N N . TRP A 1 79 ? -5.653 10.186 1.086 1.00 90.19 79 TRP A N 1
ATOM 622 C CA . TRP A 1 79 ? -5.089 10.746 -0.140 1.00 90.19 79 TRP A CA 1
ATOM 623 C C . TRP A 1 79 ? -5.078 12.285 -0.049 1.00 90.19 79 TRP A C 1
ATOM 625 O O . TRP A 1 79 ? -5.762 12.844 0.807 1.00 90.19 79 TRP A O 1
ATOM 635 N N . PRO A 1 80 ? -4.362 12.993 -0.944 1.00 83.69 80 PRO A N 1
ATOM 636 C CA . PRO A 1 80 ? -4.306 14.458 -0.943 1.00 83.69 80 PRO A CA 1
ATOM 637 C C . PRO A 1 80 ? -5.658 15.150 -1.126 1.00 83.69 80 PRO A C 1
ATOM 639 O O . PRO A 1 80 ? -5.865 16.218 -0.563 1.00 83.69 80 PRO A O 1
ATOM 642 N N . ASP A 1 81 ? -6.577 14.547 -1.882 1.00 83.94 81 ASP A N 1
ATOM 643 C CA . ASP A 1 81 ? -7.874 15.148 -2.228 1.00 83.94 81 ASP A CA 1
ATOM 644 C C . ASP A 1 81 ? -8.958 14.880 -1.165 1.00 83.94 81 ASP A C 1
ATOM 646 O O . ASP A 1 81 ? -10.118 14.649 -1.507 1.00 83.94 81 ASP A O 1
ATOM 650 N N . ASP A 1 82 ? -8.571 14.789 0.112 1.00 85.62 82 ASP A N 1
ATOM 651 C CA . ASP A 1 82 ? -9.433 14.414 1.248 1.00 85.62 82 ASP A CA 1
ATOM 652 C C . ASP A 1 82 ? -10.162 13.064 1.101 1.00 85.62 82 ASP A C 1
ATOM 654 O O . ASP A 1 82 ? -11.046 12.726 1.892 1.00 85.62 82 ASP A O 1
ATOM 658 N N . GLN A 1 83 ? -9.780 12.243 0.120 1.00 92.31 83 GLN A N 1
ATOM 659 C CA . GLN A 1 83 ? -10.327 10.900 -0.026 1.00 92.31 83 GLN A CA 1
ATOM 660 C C . GLN A 1 83 ? -9.770 10.000 1.073 1.00 92.31 83 GLN A C 1
ATOM 662 O O . GLN A 1 83 ? -8.563 9.988 1.334 1.00 92.31 83 GLN A O 1
ATOM 667 N N . ARG A 1 84 ? -10.661 9.220 1.686 1.00 94.62 84 ARG A N 1
ATOM 668 C CA . ARG A 1 84 ? -10.333 8.313 2.784 1.00 94.62 84 ARG A CA 1
ATOM 669 C C . ARG A 1 84 ? -10.909 6.936 2.535 1.00 94.62 84 ARG A C 1
ATOM 671 O O . ARG A 1 84 ? -11.960 6.804 1.907 1.00 94.62 84 ARG A O 1
ATOM 678 N N . ILE A 1 85 ? -10.221 5.919 3.031 1.00 95.75 85 ILE A N 1
ATOM 679 C CA . ILE A 1 85 ? -10.731 4.551 3.036 1.00 95.75 85 ILE A CA 1
ATOM 680 C C . ILE A 1 85 ? -10.295 3.840 4.310 1.00 95.75 85 ILE A C 1
ATOM 682 O O . ILE A 1 85 ? -9.148 3.978 4.737 1.00 95.75 85 ILE A O 1
ATOM 686 N N . SER A 1 86 ? -11.205 3.075 4.908 1.00 96.94 86 SER A N 1
ATOM 687 C CA . SER A 1 86 ? -10.887 2.273 6.085 1.00 96.94 86 SER A CA 1
ATOM 688 C C . SER A 1 86 ? -9.910 1.160 5.715 1.00 96.94 86 SER A C 1
ATOM 690 O O . SER A 1 86 ? -10.081 0.476 4.699 1.00 96.94 86 SER A O 1
ATOM 692 N N . ALA A 1 87 ? -8.869 0.997 6.525 1.00 97.31 87 ALA A N 1
ATOM 693 C CA . ALA A 1 87 ? -7.876 -0.040 6.320 1.00 97.31 87 ALA A CA 1
ATOM 694 C C . ALA A 1 87 ? -7.225 -0.469 7.637 1.00 97.31 87 ALA A C 1
ATOM 696 O O . ALA A 1 87 ? -6.968 0.352 8.513 1.00 97.31 87 ALA A O 1
ATOM 697 N N . GLU A 1 88 ? -6.884 -1.749 7.747 1.00 96.38 88 GLU A N 1
ATOM 698 C CA . GLU A 1 88 ? -6.103 -2.276 8.864 1.00 96.38 88 GLU A CA 1
ATOM 699 C C . GLU A 1 88 ? -4.609 -2.353 8.511 1.00 96.38 88 GLU A C 1
ATOM 701 O O . GLU A 1 88 ? -4.254 -2.825 7.425 1.00 96.38 88 GLU A O 1
ATOM 706 N N . PRO A 1 89 ? -3.698 -1.936 9.408 1.00 96.31 89 PRO A N 1
ATOM 707 C CA . PRO A 1 89 ? -2.270 -2.152 9.236 1.00 96.31 89 PRO A CA 1
ATOM 708 C C . PRO A 1 89 ? -1.928 -3.621 9.509 1.00 96.31 89 PRO A C 1
ATOM 710 O O . PRO A 1 89 ? -2.171 -4.147 10.593 1.00 96.31 89 PRO A O 1
ATOM 713 N N . LEU A 1 90 ? -1.312 -4.285 8.532 1.00 95.50 90 LEU A N 1
ATOM 714 C CA . LEU A 1 90 ? -0.899 -5.689 8.627 1.00 95.50 90 LEU A CA 1
ATOM 715 C C . LEU A 1 90 ? 0.600 -5.858 8.873 1.00 95.50 90 LEU A C 1
ATOM 717 O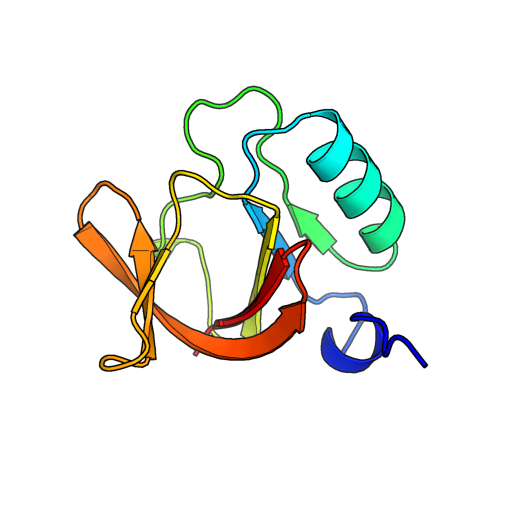 O . LEU A 1 90 ? 1.038 -6.858 9.444 1.00 95.50 90 LEU A O 1
ATOM 721 N N . TYR A 1 91 ? 1.399 -4.902 8.404 1.00 94.31 91 TYR A N 1
ATOM 722 C CA . TYR A 1 91 ? 2.848 -4.922 8.549 1.00 94.31 91 TYR A CA 1
ATOM 723 C C . TYR A 1 91 ? 3.409 -3.506 8.546 1.00 94.31 91 TYR A C 1
ATOM 725 O O . TYR A 1 91 ? 2.927 -2.649 7.808 1.00 94.31 91 TYR A O 1
ATOM 733 N N . ALA A 1 92 ? 4.466 -3.285 9.319 1.00 92.62 92 ALA A N 1
ATOM 734 C CA . ALA A 1 92 ? 5.217 -2.043 9.311 1.00 92.62 92 ALA A CA 1
ATOM 735 C C . ALA A 1 92 ? 6.695 -2.325 9.584 1.00 92.62 92 ALA A C 1
ATOM 737 O O . ALA A 1 92 ? 7.038 -3.054 10.518 1.00 92.62 92 ALA A O 1
ATOM 738 N N . ASP A 1 93 ? 7.564 -1.716 8.787 1.00 89.94 93 ASP A N 1
ATOM 739 C CA . ASP A 1 93 ? 8.997 -1.643 9.035 1.00 89.94 93 ASP A CA 1
ATOM 740 C C . ASP A 1 93 ? 9.535 -0.255 8.618 1.00 89.94 93 ASP A C 1
ATOM 742 O O . ASP A 1 93 ? 8.782 0.588 8.120 1.00 89.94 93 ASP A O 1
ATOM 746 N N . PRO A 1 94 ? 10.835 0.033 8.811 1.00 89.00 94 PRO A N 1
ATOM 747 C CA . PRO A 1 94 ? 11.416 1.314 8.400 1.00 89.00 94 PRO A CA 1
ATOM 748 C C . PRO A 1 94 ? 11.375 1.606 6.886 1.00 89.00 94 PRO A C 1
ATOM 750 O O . PRO A 1 94 ? 11.668 2.728 6.469 1.00 89.00 94 PRO A O 1
ATOM 753 N N . THR A 1 95 ? 11.082 0.609 6.050 1.00 86.25 95 THR A N 1
ATOM 754 C CA . THR A 1 95 ? 11.038 0.712 4.586 1.00 86.25 95 THR A CA 1
ATOM 755 C C . THR A 1 95 ? 9.626 1.013 4.090 1.00 86.25 95 THR A C 1
ATOM 757 O O . THR A 1 95 ? 9.471 1.735 3.100 1.00 86.25 95 THR A O 1
ATOM 760 N N . GLY A 1 96 ? 8.605 0.486 4.766 1.00 92.25 96 GLY A N 1
ATOM 761 C CA . GLY A 1 96 ? 7.221 0.656 4.357 1.00 92.25 96 GLY A CA 1
ATOM 762 C C . GLY A 1 96 ? 6.191 -0.002 5.261 1.00 92.25 96 GLY A C 1
ATOM 763 O O . GLY A 1 96 ? 6.500 -0.628 6.274 1.00 92.25 96 GLY A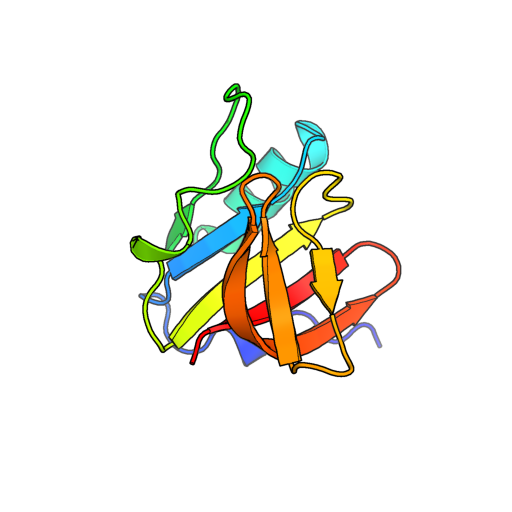 O 1
ATOM 764 N N . GLN A 1 97 ? 4.932 0.164 4.869 1.00 95.38 97 GLN A N 1
ATOM 765 C CA . GLN A 1 97 ? 3.773 -0.345 5.591 1.00 95.38 97 GLN A CA 1
ATOM 766 C C . GLN A 1 97 ? 2.823 -1.053 4.625 1.00 95.38 97 GLN A C 1
ATOM 768 O O . GLN A 1 97 ? 2.659 -0.635 3.479 1.00 95.38 97 GLN A O 1
ATOM 773 N N . LEU A 1 98 ? 2.213 -2.139 5.092 1.00 96.12 9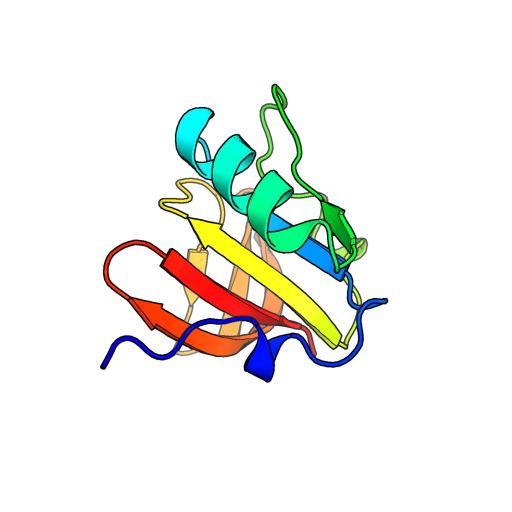8 LEU A N 1
ATOM 774 C CA . LEU A 1 98 ? 1.181 -2.875 4.374 1.00 96.12 98 LEU A CA 1
ATOM 775 C C . LEU A 1 98 ? -0.144 -2.703 5.101 1.00 96.12 98 LEU A C 1
ATOM 777 O O . LEU A 1 98 ? -0.224 -2.962 6.303 1.00 96.12 98 LEU A O 1
ATOM 781 N N . TYR A 1 99 ? -1.177 -2.370 4.343 1.00 97.12 99 TYR A N 1
ATOM 782 C CA . TYR A 1 99 ? -2.541 -2.250 4.829 1.00 97.12 99 TYR A CA 1
ATOM 783 C C . TYR A 1 99 ? -3.479 -3.137 4.025 1.00 97.12 99 TYR A C 1
ATOM 785 O O . TYR A 1 99 ? -3.208 -3.435 2.857 1.00 97.12 99 TYR A O 1
ATOM 793 N N . ARG A 1 100 ? -4.604 -3.503 4.632 1.00 97.00 100 ARG A N 1
ATOM 794 C CA . ARG A 1 100 ? -5.723 -4.162 3.961 1.00 97.00 100 ARG A CA 1
ATOM 795 C C . ARG A 1 100 ? -6.975 -3.311 4.073 1.00 97.00 100 ARG A C 1
ATOM 797 O O . ARG A 1 100 ? -7.321 -2.871 5.158 1.00 97.00 100 ARG A O 1
ATOM 804 N N . VAL A 1 101 ? -7.638 -3.101 2.947 1.00 96.62 101 VAL A N 1
ATOM 805 C CA . VAL A 1 101 ? -8.857 -2.296 2.824 1.00 96.62 101 VAL A CA 1
ATOM 806 C C . VAL A 1 101 ? -10.074 -3.059 3.353 1.00 96.62 101 VAL A C 1
ATOM 808 O O . VAL A 1 101 ? -10.180 -4.271 3.125 1.00 96.62 101 VAL A O 1
ATOM 811 N N . HIS A 1 102 ? -10.999 -2.348 4.005 1.00 93.00 102 HIS A N 1
ATOM 812 C CA . HIS A 1 102 ? -12.285 -2.868 4.491 1.00 93.00 102 HIS A CA 1
ATOM 813 C C . HIS A 1 102 ? -13.488 -2.437 3.657 1.00 93.00 102 HIS A C 1
ATOM 815 O O . HIS A 1 102 ? -13.395 -1.433 2.917 1.00 93.00 102 HIS A O 1
#

Radius of gyration: 12.45 Å; Cα contacts (8 Å, |Δi|>4): 195; chains: 1; bounding box: 27×31×29 Å

Secondary structure (DSSP, 8-state):
----SGGGS-STT-EEEEE-S-HHHHHHHHHHTTTSEEEE-TT-S-SS--GGG--TT-EEEESS-SS-EEETTTTEEE-TTS-EEEEEEEEE-SS-EEEEE-

Mean predicted aligned error: 4.2 Å

Sequence (102 aa):
MTRGIDPLLGPPSARVFIATSQEYLGLRAAYRLYPHNPYWARGRENELPSASQLKPGDFVLTLRSTVVKYEPESGELQWPDDQRISAEPLYADPTGQLYRVH

Foldseek 3Di:
DDDDCVVVLPAQAAEEQEADPDPVVLVVVCVVSVSHRYDAPPPDPGRGDAPVVDDAFHKYKYFVHPAWDADVVQCWIAGPVRGIFHWDWPDDDPGITMIGTD

Solvent-accessible surface area (backbone atoms only — not comparable to full-atom values): 5902 Å² total; per-residue (Å²): 133,86,82,72,64,70,88,72,55,67,60,50,82,32,44,32,39,38,26,35,82,44,67,72,59,47,53,52,48,45,61,73,34,55,77,36,40,55,45,64,48,81,96,48,95,51,36,61,79,62,59,85,78,60,49,64,68,28,32,40,37,35,40,73,38,87,60,61,45,74,42,81,92,78,35,27,39,35,43,83,84,77,41,63,42,48,35,48,80,78,46,77,56,101,65,34,38,33,32,36,31,93

Nearest PDB structures (foldseek):
  2q6d-assembly1_A  TM=4.511E-01  e=1.547E+00  Infectious bronchitis virus
  4qg5-assembly2_B  TM=2.387E-01  e=3.289E+00  Leishmania major
  2ee9-assembly1_A  TM=2.687E-01  e=7.445E+00  Homo sapiens

pLDDT: mean 89.26, std 9.31, range [39.81, 97.31]